Protein AF-A0A960HKU4-F1 (afdb_monomer_lite)

Radius of gyration: 25.3 Å; chains: 1; bounding box: 55×21×84 Å

Secondary structure (DSSP, 8-state):
--------------------S---HHHHHHHHHHHHHHHHHHHHHHHHHHHHHHHHHHHHHHTT-HHHHHH-TTBHHHHHHHHHTSSS--EEE----SSSSSB-SS-EEEEEETTEEEEEE--SSSS--EEEES--

pLDDT: mean 84.96, std 19.61, range [41.16, 98.69]

Structure (mmCIF, N/CA/C/O backbone):
data_AF-A0A960HKU4-F1
#
_entry.id   AF-A0A960HKU4-F1
#
loop_
_atom_site.group_PDB
_atom_site.id
_atom_site.type_symbol
_atom_site.label_atom_id
_atom_site.label_alt_id
_atom_site.label_comp_id
_atom_site.label_asym_id
_atom_site.label_entity_id
_atom_site.label_seq_id
_atom_site.pdbx_PDB_ins_code
_atom_site.Cartn_x
_atom_site.Cartn_y
_atom_site.Cartn_z
_atom_site.occupancy
_atom_site.B_iso_or_equiv
_atom_site.auth_seq_id
_atom_site.auth_comp_id
_atom_site.auth_asym_id
_atom_site.auth_atom_id
_atom_site.pdbx_PDB_model_num
ATOM 1 N N . MET A 1 1 ? 20.003 -4.291 60.755 1.00 42.72 1 MET A N 1
ATOM 2 C CA . MET A 1 1 ? 19.294 -2.997 60.832 1.00 42.72 1 MET A CA 1
ATOM 3 C C . MET A 1 1 ? 17.889 -3.202 60.295 1.00 42.72 1 MET A C 1
ATOM 5 O O . MET A 1 1 ? 17.740 -3.710 59.195 1.00 42.72 1 MET A O 1
ATOM 9 N N . LEU A 1 2 ? 16.885 -2.911 61.120 1.00 45.97 2 LEU A N 1
ATOM 10 C CA . LEU A 1 2 ? 15.457 -3.086 60.855 1.00 45.97 2 LEU A CA 1
ATOM 11 C C . LEU A 1 2 ? 14.878 -1.731 60.407 1.00 45.97 2 LEU A C 1
ATOM 13 O O . LEU A 1 2 ? 15.073 -0.763 61.136 1.00 45.97 2 LEU A O 1
ATOM 17 N N . ARG A 1 3 ? 14.170 -1.664 59.271 1.00 41.16 3 ARG A N 1
ATOM 18 C CA . ARG A 1 3 ? 13.180 -0.623 58.885 1.00 41.16 3 ARG A CA 1
ATOM 19 C C . ARG A 1 3 ? 12.466 -1.133 57.619 1.00 41.16 3 ARG A C 1
ATOM 21 O O . ARG A 1 3 ? 13.084 -1.209 56.572 1.00 41.16 3 ARG A O 1
ATOM 28 N N . ARG A 1 4 ? 11.331 -1.832 57.728 1.00 46.75 4 ARG A N 1
ATOM 29 C CA . ARG A 1 4 ? 9.945 -1.326 57.857 1.00 46.75 4 ARG A CA 1
ATOM 30 C C . ARG A 1 4 ? 9.508 -0.398 56.709 1.00 46.75 4 ARG A C 1
ATOM 32 O O . ARG A 1 4 ? 9.829 0.780 56.725 1.00 46.75 4 ARG A O 1
ATOM 39 N N . THR A 1 5 ? 8.715 -0.992 55.804 1.00 49.56 5 THR A N 1
ATOM 40 C CA . THR A 1 5 ? 7.416 -0.517 55.273 1.00 49.56 5 THR A CA 1
ATOM 41 C C . THR A 1 5 ? 7.301 0.911 54.746 1.00 49.56 5 THR A C 1
ATOM 43 O O . THR A 1 5 ? 7.308 1.840 55.545 1.00 49.56 5 THR A O 1
ATOM 46 N N . THR A 1 6 ? 6.902 1.060 53.477 1.00 49.56 6 THR A N 1
ATOM 47 C CA . THR A 1 6 ? 5.587 1.653 53.137 1.00 49.56 6 THR A CA 1
ATOM 48 C C . THR A 1 6 ? 5.177 1.292 51.702 1.00 49.56 6 THR A C 1
ATOM 50 O O . THR A 1 6 ? 5.887 1.611 50.756 1.00 49.56 6 THR A O 1
ATOM 53 N N . LEU A 1 7 ? 4.025 0.625 51.552 1.00 49.66 7 LEU A N 1
ATOM 54 C CA . LEU A 1 7 ? 3.224 0.694 50.329 1.00 49.66 7 LEU A CA 1
ATOM 55 C C . LEU A 1 7 ? 2.778 2.149 50.133 1.00 49.66 7 LEU A C 1
ATOM 57 O O . LEU A 1 7 ? 2.330 2.774 51.092 1.00 49.66 7 LEU A O 1
ATOM 61 N N . ALA A 1 8 ? 2.796 2.635 48.897 1.00 46.66 8 ALA A N 1
ATOM 62 C CA . ALA A 1 8 ? 1.967 3.756 48.474 1.00 46.66 8 ALA A CA 1
ATOM 63 C C . ALA A 1 8 ? 1.275 3.358 47.167 1.00 46.66 8 ALA A C 1
ATOM 65 O O . ALA A 1 8 ? 1.800 3.523 46.070 1.00 46.66 8 ALA A O 1
ATOM 66 N N . VAL A 1 9 ? 0.104 2.746 47.337 1.00 45.88 9 VAL A N 1
ATOM 67 C CA . VAL A 1 9 ? -0.916 2.548 46.308 1.00 45.88 9 VAL A CA 1
ATOM 68 C C . VAL A 1 9 ? -1.381 3.938 45.877 1.00 45.88 9 VAL A C 1
ATOM 70 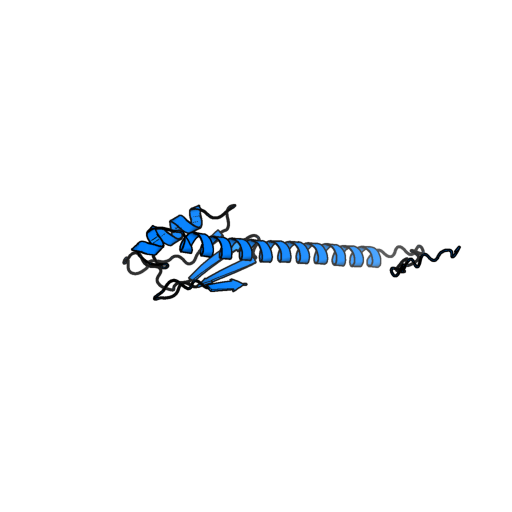O O . VAL A 1 9 ? -2.019 4.637 46.661 1.00 45.88 9 VAL A O 1
ATOM 73 N N . LEU A 1 10 ? -1.048 4.357 44.655 1.00 46.25 10 LEU A N 1
ATOM 74 C CA . LEU A 1 10 ? -1.626 5.554 44.048 1.00 46.25 10 LEU A CA 1
ATOM 75 C C . LEU A 1 10 ? -2.895 5.144 43.286 1.00 46.25 10 LEU A C 1
ATOM 77 O O . LEU A 1 10 ? -2.926 5.045 42.065 1.00 46.25 10 LEU A O 1
ATOM 81 N N . THR A 1 11 ? -3.944 4.829 44.042 1.00 48.59 11 THR A N 1
ATOM 82 C CA . THR A 1 11 ? -5.319 4.733 43.543 1.00 48.59 11 THR A CA 1
ATOM 83 C C . THR A 1 11 ? -5.792 6.128 43.153 1.00 48.59 11 THR A C 1
ATOM 85 O O . THR A 1 11 ? -6.104 6.938 44.026 1.00 48.59 11 THR A O 1
ATOM 88 N N . LEU A 1 12 ? -5.868 6.399 41.851 1.00 44.66 12 LEU A N 1
ATOM 89 C CA . LEU A 1 12 ? -6.535 7.576 41.303 1.00 44.66 12 LEU A CA 1
ATOM 90 C C . LEU A 1 12 ? -7.495 7.153 40.184 1.00 44.66 12 LEU A C 1
ATOM 92 O O . LEU A 1 12 ? -7.231 7.358 39.009 1.00 44.66 12 LEU A O 1
ATOM 96 N N . LEU A 1 13 ? -8.613 6.536 40.561 1.00 45.03 13 LEU A N 1
ATOM 97 C CA . LEU A 1 13 ? -9.813 6.462 39.720 1.00 45.03 13 LEU A CA 1
ATOM 98 C C . LEU A 1 13 ? -11.044 6.405 40.631 1.00 45.03 13 LEU A C 1
ATOM 100 O O . LEU A 1 13 ? -11.768 5.420 40.731 1.00 45.03 13 LEU A O 1
ATOM 104 N N . ALA A 1 14 ? -11.242 7.501 41.362 1.00 46.41 14 ALA A N 1
ATOM 105 C CA . ALA A 1 14 ? -12.510 7.814 41.999 1.00 46.41 14 ALA A CA 1
ATOM 106 C C . ALA A 1 14 ? -13.441 8.435 40.946 1.00 46.41 14 ALA A C 1
ATOM 108 O O . ALA A 1 14 ? -13.577 9.649 40.858 1.00 46.41 14 ALA A O 1
ATOM 109 N N . LEU A 1 15 ? -14.072 7.581 40.143 1.00 46.97 15 LEU A N 1
ATOM 110 C CA . LEU A 1 15 ? -15.284 7.904 39.384 1.00 46.97 15 LEU A CA 1
ATOM 111 C C . LEU A 1 15 ? -16.351 6.849 39.705 1.00 46.97 15 LEU A C 1
ATOM 113 O O . LEU A 1 15 ? -16.972 6.247 38.841 1.00 46.97 15 LEU A O 1
ATOM 117 N N . VAL A 1 16 ? -16.549 6.609 41.004 1.00 49.84 16 VAL A N 1
ATOM 118 C CA . VAL A 1 16 ? -17.760 5.958 41.507 1.00 49.84 16 VAL A CA 1
ATOM 119 C C . VAL A 1 16 ? -18.786 7.068 41.706 1.00 49.84 16 VAL A C 1
ATOM 121 O O . VAL A 1 16 ? -18.893 7.649 42.785 1.00 49.84 16 VAL A O 1
ATOM 124 N N . VAL A 1 17 ? -19.493 7.417 40.632 1.00 53.44 17 VAL A N 1
ATOM 125 C CA . VAL A 1 17 ? -20.703 8.238 40.733 1.00 53.44 17 VAL A CA 1
ATOM 126 C C . VAL A 1 17 ? -21.777 7.365 41.393 1.00 53.44 17 VAL A C 1
ATOM 128 O O . VAL A 1 17 ? -22.035 6.260 40.909 1.00 53.44 17 VAL A O 1
ATOM 131 N N . PRO A 1 18 ? -22.394 7.797 42.507 1.00 49.28 18 PRO A N 1
ATOM 132 C CA . PRO A 1 18 ? -23.482 7.054 43.114 1.00 49.28 18 PRO A CA 1
ATOM 133 C C . PRO A 1 18 ? -24.685 7.115 42.167 1.00 49.28 18 PRO A C 1
ATOM 135 O O . PRO A 1 18 ? -25.304 8.164 42.002 1.00 49.28 18 PRO A O 1
ATOM 138 N N . LEU A 1 19 ? -25.006 5.981 41.544 1.00 47.28 19 LEU A N 1
ATOM 139 C CA . LEU A 1 19 ? -26.248 5.750 40.807 1.00 47.28 19 LEU A CA 1
ATOM 140 C C . LEU A 1 19 ? -27.415 5.747 41.805 1.00 47.28 19 LEU A C 1
ATOM 142 O O . LEU A 1 19 ? -27.899 4.704 42.242 1.00 47.28 19 LEU A O 1
ATOM 146 N N . ALA A 1 20 ? -27.826 6.944 42.220 1.00 49.34 20 ALA A N 1
ATOM 147 C CA . ALA A 1 20 ? -29.098 7.163 42.878 1.00 49.34 20 ALA A CA 1
ATOM 148 C C . ALA A 1 20 ? -30.209 7.033 41.830 1.00 49.34 20 ALA A C 1
ATOM 150 O O . ALA A 1 20 ? -30.179 7.667 40.778 1.00 49.34 20 ALA A O 1
ATOM 151 N N . ALA A 1 21 ? -31.170 6.171 42.141 1.0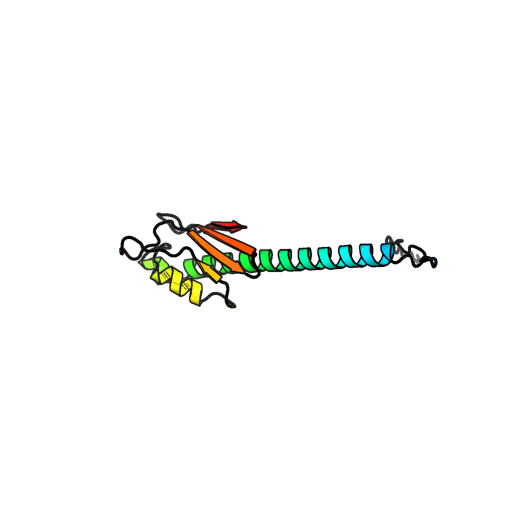0 50.25 21 ALA A N 1
ATOM 152 C CA . ALA A 1 21 ? -32.358 5.896 41.359 1.00 50.25 21 ALA A CA 1
ATOM 153 C C . ALA A 1 21 ? -33.073 7.179 40.897 1.00 50.25 21 ALA A C 1
ATOM 155 O O . ALA A 1 21 ? -33.548 7.975 41.705 1.00 50.25 21 ALA A O 1
ATOM 156 N N . GLY A 1 22 ? -33.180 7.320 39.579 1.00 42.25 22 GLY A N 1
ATOM 157 C CA . GLY A 1 22 ? -33.929 8.355 38.879 1.00 42.25 22 GLY A CA 1
ATOM 158 C C . GLY A 1 22 ? -34.011 7.991 37.400 1.00 42.25 22 GLY A C 1
ATOM 159 O O . GLY A 1 22 ? -33.425 8.668 36.567 1.00 42.25 22 GLY A O 1
ATOM 160 N N . CYS A 1 23 ? -34.660 6.867 37.083 1.00 48.06 23 CYS A N 1
ATOM 161 C CA . CYS A 1 23 ? -34.902 6.413 35.712 1.00 48.06 23 CYS A CA 1
ATOM 162 C C . CYS A 1 23 ? -35.847 7.385 34.981 1.00 48.06 23 CYS A C 1
ATOM 164 O O . CYS A 1 23 ? -37.054 7.157 34.946 1.00 48.06 23 CYS A O 1
ATOM 166 N N . SER A 1 24 ? -35.303 8.462 34.411 1.00 42.03 24 SER A N 1
ATOM 167 C CA . SER A 1 24 ? -35.883 9.089 33.220 1.00 42.03 24 SER A CA 1
ATOM 168 C C . SER A 1 24 ? -35.259 8.402 32.012 1.00 42.03 24 SER A C 1
ATOM 170 O O . SER A 1 24 ? -34.036 8.237 31.970 1.00 42.03 24 SER A O 1
ATOM 172 N N . SER A 1 25 ? -36.087 7.966 31.065 1.00 53.53 25 SER A N 1
ATOM 173 C CA . SER A 1 25 ? -35.670 7.292 29.829 1.00 53.53 25 SER A CA 1
ATOM 174 C C . SER A 1 25 ? -34.529 8.038 29.122 1.00 53.53 25 SER A C 1
ATOM 176 O O . SER A 1 25 ? -33.561 7.413 28.704 1.00 53.53 25 SER A O 1
ATOM 178 N N . ASP A 1 26 ? -34.546 9.373 29.183 1.00 55.59 26 ASP A N 1
ATOM 179 C CA . ASP A 1 26 ? -33.544 10.266 28.595 1.00 55.59 26 ASP A CA 1
ATOM 180 C C . ASP A 1 26 ? -32.094 9.968 29.016 1.00 55.59 26 ASP A C 1
ATOM 182 O O . ASP A 1 26 ? -31.181 10.065 28.204 1.00 55.59 26 ASP A O 1
ATOM 186 N N . THR A 1 27 ? -31.837 9.575 30.272 1.00 59.31 27 THR A N 1
ATOM 187 C CA . THR A 1 27 ? -30.457 9.286 30.725 1.00 59.31 27 THR A CA 1
ATOM 188 C C . THR A 1 27 ? -29.946 7.942 30.201 1.00 59.31 27 THR A C 1
ATOM 190 O O . THR A 1 27 ? -28.744 7.768 30.011 1.00 59.31 27 THR A O 1
ATOM 193 N N . THR A 1 28 ? -30.846 6.985 29.954 1.00 62.28 28 THR A N 1
ATOM 194 C CA . THR A 1 28 ? -30.480 5.694 29.347 1.00 62.28 28 THR A CA 1
ATOM 195 C C . THR A 1 28 ? -30.264 5.851 27.844 1.00 62.28 28 THR A C 1
ATOM 197 O O . THR A 1 28 ? -29.326 5.263 27.308 1.00 62.28 28 THR A O 1
ATOM 200 N N . ASP A 1 29 ? -31.074 6.685 27.188 1.00 68.56 29 ASP A N 1
ATOM 201 C CA . ASP A 1 29 ? -30.950 6.973 25.760 1.00 68.56 29 ASP A CA 1
ATOM 202 C C . ASP A 1 29 ? -29.629 7.697 25.441 1.00 68.56 29 ASP A C 1
ATOM 204 O O . ASP A 1 29 ? -28.861 7.203 24.618 1.00 68.56 29 ASP A O 1
ATOM 208 N N . SER A 1 30 ? -29.258 8.753 26.180 1.00 63.38 30 SER A N 1
ATOM 209 C CA . SER A 1 30 ? -27.965 9.436 25.969 1.00 63.38 30 SER A CA 1
ATOM 210 C C . SER A 1 30 ? -26.745 8.547 26.257 1.00 63.38 30 SER A C 1
ATOM 212 O O . SER A 1 30 ? -25.708 8.667 25.599 1.00 63.38 30 SER A O 1
ATOM 214 N N . ALA A 1 31 ? -26.843 7.638 27.236 1.00 69.44 31 ALA A N 1
ATOM 215 C CA . ALA A 1 31 ? -25.776 6.678 27.521 1.00 69.44 31 ALA A CA 1
ATOM 216 C C . ALA A 1 31 ? -25.623 5.649 26.390 1.00 69.44 31 ALA A C 1
ATOM 218 O O . ALA A 1 31 ? -24.501 5.278 26.052 1.00 69.44 31 ALA A O 1
ATOM 219 N N . LYS A 1 32 ? -26.734 5.211 25.786 1.00 74.06 32 LYS A N 1
ATOM 220 C CA . LYS A 1 32 ? -26.720 4.305 24.636 1.00 74.06 32 LYS A CA 1
ATOM 221 C C . LYS A 1 32 ? -26.116 4.981 23.408 1.00 74.06 32 LYS A C 1
ATOM 223 O O . LYS A 1 32 ? -25.233 4.393 22.802 1.00 74.06 32 LYS A O 1
ATOM 228 N N . GLU A 1 33 ? -26.529 6.205 23.089 1.00 75.81 33 GLU A N 1
ATOM 229 C CA . GLU A 1 33 ? -25.966 6.970 21.966 1.00 75.81 33 GLU A CA 1
ATOM 230 C C . GLU A 1 33 ? -24.452 7.153 22.110 1.00 75.81 33 GLU A C 1
ATOM 232 O O . GLU A 1 33 ? -23.710 6.858 21.182 1.00 75.81 33 GLU A O 1
ATOM 237 N N . THR A 1 34 ? -23.976 7.524 23.304 1.00 79.88 34 THR A N 1
ATOM 238 C CA . THR A 1 34 ? -22.532 7.677 23.565 1.00 79.88 34 THR A CA 1
ATOM 239 C C . THR A 1 34 ? -21.764 6.367 23.360 1.00 79.88 34 THR A C 1
ATOM 241 O O . THR A 1 34 ? -20.658 6.372 22.825 1.00 79.88 34 THR A O 1
ATOM 244 N N . VAL A 1 35 ? -22.326 5.236 23.803 1.00 79.44 35 VAL A N 1
ATOM 245 C CA . VAL A 1 35 ? -21.686 3.920 23.654 1.00 79.44 35 VAL A CA 1
ATOM 246 C C . VAL A 1 35 ? -21.668 3.465 22.198 1.00 79.44 35 VAL A C 1
ATOM 248 O O . VAL A 1 35 ? -20.674 2.881 21.783 1.00 79.44 35 VAL A O 1
ATOM 251 N N . GLU A 1 36 ? -22.733 3.705 21.434 1.00 85.00 36 GLU A N 1
ATOM 252 C CA . GLU A 1 36 ? -22.765 3.359 20.009 1.00 85.00 36 GLU A CA 1
ATOM 253 C C . GLU A 1 36 ? -21.774 4.226 19.220 1.00 85.00 36 GLU A C 1
ATOM 255 O O . GLU A 1 36 ? -20.934 3.666 18.527 1.00 85.00 36 GLU A O 1
ATOM 260 N N . SER A 1 37 ? -21.734 5.547 19.443 1.00 79.69 37 SER A N 1
ATOM 261 C CA . SER A 1 37 ? -20.730 6.416 18.804 1.00 79.69 37 SER A CA 1
ATOM 262 C C . SER A 1 37 ? -19.294 6.000 19.134 1.00 79.69 37 SER A C 1
ATOM 264 O O . SER A 1 37 ? -18.452 5.949 18.250 1.00 79.69 37 SER A O 1
ATOM 266 N N . ALA A 1 38 ? -19.009 5.625 20.385 1.00 86.50 38 ALA A N 1
ATOM 267 C CA . ALA A 1 38 ? -17.675 5.157 20.758 1.00 86.50 38 ALA A CA 1
ATOM 268 C C . ALA A 1 38 ? -17.291 3.817 20.101 1.00 86.50 38 ALA A C 1
ATOM 270 O O . ALA A 1 38 ? -16.104 3.541 19.934 1.00 86.50 38 ALA A O 1
ATOM 271 N N . LYS A 1 39 ? -18.267 2.961 19.767 1.00 89.19 39 LYS A N 1
ATOM 272 C CA . LYS A 1 39 ? -18.011 1.730 19.007 1.00 89.19 39 LYS A CA 1
ATOM 273 C C . LYS A 1 39 ? -17.759 2.034 17.541 1.00 89.19 39 LYS A C 1
ATOM 275 O O . LYS A 1 39 ? -16.839 1.444 16.990 1.00 89.19 39 LYS A O 1
ATOM 280 N N . ASP A 1 40 ? -18.544 2.931 16.953 1.00 88.94 40 ASP A N 1
ATOM 281 C CA . ASP A 1 40 ? -18.380 3.346 15.560 1.00 88.94 40 ASP A CA 1
ATOM 282 C C . ASP A 1 40 ? -17.011 4.013 15.366 1.00 88.94 40 ASP A C 1
ATOM 284 O O . ASP A 1 40 ? -16.264 3.616 14.479 1.00 88.94 40 ASP A O 1
ATOM 288 N N . ASP A 1 41 ? -16.609 4.912 16.272 1.00 90.69 41 ASP A N 1
ATOM 289 C CA . ASP A 1 41 ? -15.274 5.526 16.269 1.00 90.69 41 ASP A CA 1
ATOM 290 C C . ASP A 1 41 ? -14.156 4.475 16.400 1.00 90.69 41 ASP A C 1
ATOM 292 O O . ASP A 1 41 ? -13.110 4.576 15.760 1.00 90.69 41 ASP A O 1
ATOM 296 N N . ALA A 1 42 ? -14.355 3.456 17.245 1.00 92.06 42 ALA A N 1
ATOM 297 C CA . ALA A 1 42 ? -13.376 2.387 17.431 1.00 92.06 42 ALA A CA 1
ATOM 298 C C . ALA A 1 42 ? -13.294 1.443 16.222 1.00 92.06 42 ALA A C 1
ATOM 300 O O . ALA A 1 42 ? -12.204 0.960 15.921 1.00 92.06 42 ALA A O 1
ATOM 301 N N . ALA A 1 43 ? -14.420 1.173 15.556 1.00 91.94 43 ALA A N 1
ATOM 302 C CA . ALA A 1 43 ? -14.468 0.397 14.322 1.00 91.94 43 ALA A CA 1
ATOM 303 C C . ALA A 1 43 ? -13.775 1.161 13.189 1.00 91.94 43 ALA A C 1
ATOM 305 O O . ALA A 1 43 ? -12.838 0.634 12.604 1.00 91.94 43 ALA A O 1
ATOM 306 N N . GLN A 1 44 ? -14.118 2.438 13.002 1.00 91.94 44 GLN A N 1
ATOM 307 C CA . GLN A 1 44 ? -13.477 3.310 12.020 1.00 91.94 44 GLN A CA 1
ATOM 308 C C . GLN A 1 44 ? -11.960 3.390 12.233 1.00 91.94 44 GLN A C 1
ATOM 310 O O . GLN A 1 44 ? -11.190 3.248 11.293 1.00 91.94 44 GLN A O 1
ATOM 315 N N . ALA A 1 45 ? -11.502 3.559 13.477 1.00 93.81 45 ALA A N 1
ATOM 316 C CA . ALA A 1 45 ? -10.071 3.590 13.774 1.00 93.81 45 ALA A CA 1
ATOM 317 C C . ALA A 1 45 ? -9.367 2.245 13.511 1.00 93.81 45 ALA A C 1
ATOM 319 O O . ALA A 1 45 ? -8.166 2.226 13.233 1.00 93.81 45 ALA A O 1
ATOM 320 N N . ALA A 1 46 ? -10.082 1.122 13.638 1.00 95.06 46 ALA A N 1
ATOM 321 C CA . ALA A 1 46 ? -9.557 -0.191 13.281 1.00 95.06 46 ALA A CA 1
ATOM 322 C C . ALA A 1 46 ? -9.444 -0.336 11.758 1.00 95.06 46 ALA A C 1
ATOM 324 O O . ALA A 1 46 ? -8.385 -0.745 11.288 1.00 95.06 46 ALA A O 1
ATOM 325 N N . ASP A 1 47 ? -10.472 0.076 11.015 1.00 95.25 47 ASP A N 1
ATOM 326 C CA . ASP A 1 47 ? -10.495 0.056 9.551 1.00 95.25 47 ASP A CA 1
ATOM 327 C C . ASP A 1 47 ? -9.416 0.989 8.961 1.00 95.25 47 ASP A C 1
ATOM 329 O O . ASP A 1 47 ? -8.678 0.592 8.060 1.00 95.25 47 ASP A O 1
ATOM 333 N N . ASP A 1 48 ? -9.219 2.184 9.537 1.00 95.38 48 ASP A N 1
ATOM 334 C CA . ASP A 1 48 ? -8.151 3.126 9.161 1.00 95.38 48 ASP A CA 1
ATOM 335 C C . ASP A 1 48 ? -6.754 2.515 9.376 1.00 95.38 48 ASP A C 1
ATOM 337 O O . ASP A 1 48 ? -5.851 2.649 8.545 1.00 95.38 48 ASP A O 1
ATOM 341 N N . ALA A 1 49 ? -6.555 1.822 10.500 1.00 96.50 49 ALA A N 1
ATOM 342 C CA . ALA A 1 49 ? -5.295 1.144 10.786 1.00 96.50 49 ALA A CA 1
ATOM 343 C C . ALA A 1 49 ? -5.076 -0.070 9.871 1.00 96.50 49 ALA A C 1
ATOM 345 O O . ALA A 1 49 ? -3.939 -0.346 9.479 1.00 96.50 49 ALA A O 1
ATOM 346 N N . GLU A 1 50 ? -6.146 -0.790 9.537 1.00 97.00 50 GLU A N 1
ATOM 347 C CA . GLU A 1 50 ? -6.100 -1.934 8.637 1.00 97.00 50 GLU A CA 1
ATOM 348 C C . GLU A 1 50 ? -5.757 -1.493 7.216 1.00 97.00 50 GLU A C 1
ATOM 350 O O . GLU A 1 50 ? -4.775 -1.983 6.664 1.00 97.00 50 GLU A O 1
ATOM 355 N N . VAL A 1 51 ? -6.464 -0.513 6.646 1.00 97.94 51 VAL A N 1
ATOM 356 C CA . VAL A 1 51 ? -6.191 -0.037 5.281 1.00 97.94 51 VAL A CA 1
ATOM 357 C C . VAL A 1 51 ? -4.782 0.553 5.154 1.00 97.94 51 VAL A C 1
ATOM 359 O O . VAL A 1 51 ? -4.086 0.288 4.173 1.00 97.94 51 VAL A O 1
ATOM 362 N N . ARG A 1 52 ? -4.294 1.255 6.189 1.00 97.75 52 ARG A N 1
ATOM 363 C CA . ARG A 1 52 ? -2.894 1.702 6.284 1.00 97.75 52 ARG A CA 1
ATOM 364 C C . ARG A 1 52 ? -1.929 0.520 6.211 1.00 97.75 52 ARG A C 1
ATOM 366 O O . ARG A 1 52 ? -0.933 0.577 5.490 1.00 97.75 52 ARG A O 1
ATOM 373 N N . ALA A 1 53 ? -2.192 -0.532 6.984 1.00 97.94 53 ALA A N 1
ATOM 374 C CA . ALA A 1 53 ? -1.351 -1.721 7.005 1.00 97.94 53 ALA A CA 1
ATOM 375 C C . ALA A 1 53 ? -1.355 -2.439 5.648 1.00 97.94 53 ALA A C 1
ATOM 377 O O . ALA A 1 53 ? -0.292 -2.864 5.202 1.00 97.94 53 ALA A O 1
ATOM 378 N N . GLN A 1 54 ? -2.507 -2.511 4.974 1.00 98.25 54 GLN A N 1
ATOM 379 C CA . GLN A 1 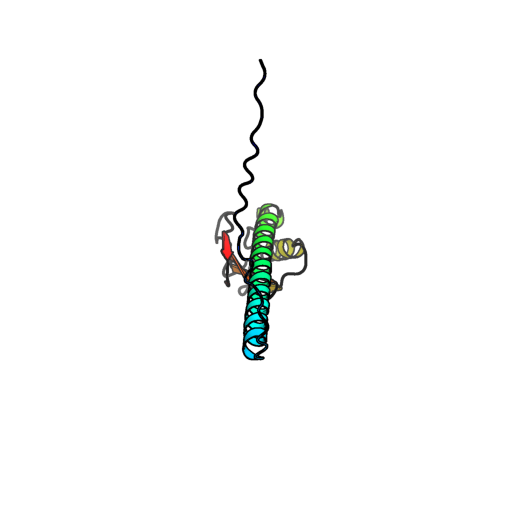54 ? -2.618 -3.069 3.624 1.00 98.25 54 GLN A CA 1
ATOM 380 C C . GLN A 1 54 ? -1.823 -2.257 2.603 1.00 98.25 54 GLN A C 1
ATOM 382 O O . GLN A 1 54 ? -1.085 -2.820 1.804 1.00 98.25 54 GLN A O 1
ATOM 387 N N . ALA A 1 55 ? -1.900 -0.928 2.658 1.00 98.50 55 ALA A N 1
ATOM 388 C CA . ALA A 1 55 ? -1.161 -0.069 1.742 1.00 98.50 55 ALA A CA 1
ATOM 389 C C . ALA A 1 55 ? 0.365 -0.168 1.950 1.00 98.50 55 ALA A C 1
ATOM 391 O O . ALA A 1 55 ? 1.132 -0.193 0.988 1.00 98.50 55 ALA A O 1
ATOM 392 N N . GLU A 1 56 ? 0.829 -0.299 3.197 1.00 98.44 56 GLU A N 1
ATOM 393 C CA . GLU A 1 56 ? 2.243 -0.587 3.483 1.00 98.44 56 GLU A CA 1
ATOM 394 C C . GLU A 1 56 ? 2.642 -2.019 3.083 1.00 98.44 56 GLU A C 1
ATOM 396 O O . GLU A 1 56 ? 3.789 -2.244 2.693 1.00 98.44 56 GLU A O 1
ATOM 401 N N . ALA A 1 57 ? 1.719 -2.986 3.140 1.00 98.25 57 ALA A N 1
ATOM 402 C CA . ALA A 1 57 ? 1.945 -4.330 2.614 1.00 98.25 57 ALA A CA 1
ATOM 403 C C . ALA A 1 57 ? 2.077 -4.311 1.085 1.00 98.25 57 ALA A C 1
ATOM 405 O O . ALA A 1 57 ? 3.022 -4.907 0.574 1.00 98.25 57 ALA A O 1
ATOM 406 N N . LEU A 1 58 ? 1.235 -3.551 0.372 1.00 98.38 58 LEU A N 1
ATOM 407 C CA . LEU A 1 58 ? 1.352 -3.354 -1.077 1.00 98.38 58 LEU A CA 1
ATOM 408 C C . LEU A 1 58 ? 2.706 -2.735 -1.413 1.00 98.38 58 LEU A C 1
ATOM 410 O O . LEU A 1 58 ? 3.445 -3.248 -2.246 1.00 98.38 58 LEU A O 1
ATOM 414 N N . ARG A 1 59 ? 3.079 -1.669 -0.697 1.00 98.31 59 ARG A N 1
ATOM 415 C CA . ARG A 1 59 ? 4.385 -1.019 -0.835 1.00 98.31 59 ARG A CA 1
ATOM 416 C C . ARG A 1 59 ? 5.540 -2.003 -0.650 1.00 98.31 59 ARG A C 1
ATOM 418 O O . ARG A 1 59 ? 6.526 -1.942 -1.381 1.00 98.31 59 ARG A O 1
ATOM 425 N N . ALA A 1 60 ? 5.464 -2.857 0.368 1.00 97.88 60 ALA A N 1
ATOM 426 C CA . ALA A 1 60 ? 6.495 -3.847 0.650 1.00 97.88 60 ALA A CA 1
ATOM 427 C C . ALA A 1 60 ? 6.537 -4.951 -0.415 1.00 97.88 60 ALA A C 1
ATOM 429 O O . ALA A 1 60 ? 7.632 -5.342 -0.810 1.00 97.88 60 ALA A O 1
ATOM 430 N N . SER A 1 61 ? 5.371 -5.405 -0.880 1.00 97.62 61 SER A N 1
ATOM 431 C CA . SER A 1 61 ? 5.232 -6.390 -1.952 1.00 97.62 61 SER A CA 1
ATOM 432 C C . SER A 1 61 ? 5.839 -5.863 -3.252 1.00 97.62 61 SER A C 1
ATOM 434 O O . SER A 1 61 ? 6.757 -6.477 -3.783 1.00 97.62 61 SER A O 1
ATOM 436 N N . MET A 1 62 ? 5.476 -4.644 -3.665 1.00 97.81 62 MET A N 1
ATOM 437 C CA . MET A 1 62 ? 6.049 -3.976 -4.840 1.00 97.81 62 MET A CA 1
ATOM 438 C C . MET A 1 62 ? 7.573 -3.842 -4.774 1.00 97.81 62 MET A C 1
ATOM 440 O O . MET A 1 62 ? 8.255 -4.065 -5.763 1.00 97.81 62 MET A O 1
ATOM 444 N N . LYS A 1 63 ? 8.133 -3.519 -3.602 1.00 96.12 63 LYS A N 1
ATOM 445 C CA . LYS A 1 63 ? 9.594 -3.418 -3.406 1.00 96.12 63 LYS A CA 1
ATOM 446 C C . LYS A 1 63 ? 10.333 -4.756 -3.442 1.00 96.12 63 LYS A C 1
ATOM 448 O O . LYS A 1 63 ? 11.560 -4.759 -3.426 1.00 96.12 63 LYS A O 1
ATOM 453 N N . ALA A 1 64 ? 9.612 -5.866 -3.360 1.00 96.69 64 ALA A N 1
ATOM 454 C CA . ALA A 1 64 ? 10.164 -7.214 -3.406 1.00 96.69 64 ALA A CA 1
ATOM 455 C C . ALA A 1 64 ? 9.719 -7.975 -4.664 1.00 96.69 64 ALA A C 1
ATOM 457 O O . ALA A 1 64 ? 9.981 -9.174 -4.761 1.00 96.69 64 ALA A O 1
ATOM 458 N N . ASN A 1 65 ? 9.016 -7.308 -5.583 1.00 97.38 65 ASN A N 1
ATOM 459 C CA . ASN A 1 65 ? 8.431 -7.916 -6.762 1.00 97.38 65 ASN A CA 1
ATOM 460 C C . ASN A 1 65 ? 9.441 -7.885 -7.920 1.00 97.38 65 ASN A C 1
ATOM 462 O O . ASN A 1 65 ? 9.833 -6.815 -8.380 1.00 97.38 65 ASN A O 1
ATOM 466 N N . ASP A 1 66 ? 9.823 -9.064 -8.414 1.00 97.56 66 ASP A N 1
ATOM 467 C CA . ASP A 1 66 ? 10.795 -9.195 -9.508 1.00 97.56 66 ASP A CA 1
ATOM 468 C C . ASP A 1 66 ? 10.313 -8.497 -10.802 1.00 97.56 66 ASP A C 1
ATOM 470 O O . ASP A 1 66 ? 11.117 -7.918 -11.530 1.00 97.56 66 ASP A O 1
ATOM 474 N N . THR A 1 67 ? 9.003 -8.488 -11.077 1.00 97.44 67 THR A N 1
ATOM 475 C CA . THR A 1 67 ? 8.416 -7.769 -12.224 1.00 97.44 67 THR A CA 1
ATOM 476 C C . THR A 1 67 ? 8.556 -6.256 -12.050 1.00 97.44 67 THR A C 1
ATOM 478 O O . THR A 1 67 ? 8.910 -5.561 -12.997 1.00 97.44 67 THR A O 1
ATOM 481 N N . ALA A 1 68 ? 8.355 -5.729 -10.837 1.00 96.50 68 ALA A N 1
ATOM 482 C CA . ALA A 1 68 ? 8.563 -4.307 -10.551 1.00 96.50 68 ALA A CA 1
ATOM 483 C C . ALA A 1 68 ? 10.037 -3.892 -10.707 1.00 96.50 68 ALA A C 1
ATOM 485 O O . ALA A 1 68 ? 10.311 -2.781 -11.164 1.00 96.50 68 ALA A O 1
ATOM 486 N N . ASP A 1 69 ? 10.983 -4.772 -10.369 1.00 95.62 69 ASP A N 1
ATOM 487 C CA . ASP A 1 69 ? 12.419 -4.533 -10.564 1.00 95.62 69 ASP A CA 1
ATOM 488 C C . ASP A 1 69 ? 12.803 -4.490 -12.057 1.00 95.62 69 ASP A C 1
ATOM 490 O O . ASP A 1 69 ? 13.704 -3.742 -12.457 1.00 95.62 69 ASP A O 1
ATOM 494 N N . GLU A 1 70 ? 12.135 -5.291 -12.892 1.00 96.25 70 GLU A N 1
ATOM 495 C CA . GLU A 1 70 ? 12.409 -5.395 -14.331 1.00 96.25 70 GLU A CA 1
ATOM 496 C C . GLU A 1 70 ? 11.679 -4.329 -15.164 1.00 96.25 70 GLU A C 1
ATOM 498 O O . GLU A 1 70 ? 12.266 -3.755 -16.087 1.00 96.25 70 GLU A O 1
ATOM 503 N N . GLU A 1 71 ? 10.418 -4.055 -14.839 1.00 95.38 71 GLU A N 1
ATOM 504 C CA . GLU A 1 71 ? 9.499 -3.237 -15.641 1.00 95.38 71 GLU A CA 1
ATOM 505 C C . GLU A 1 71 ? 9.163 -1.888 -14.990 1.00 95.38 71 GLU A C 1
ATOM 507 O O . GLU A 1 71 ? 8.693 -0.967 -15.658 1.00 95.38 71 GLU A O 1
ATOM 512 N N . GLY A 1 72 ? 9.476 -1.731 -13.703 1.00 95.94 72 GLY A N 1
ATOM 513 C CA . GLY A 1 72 ? 9.220 -0.533 -12.915 1.00 95.94 72 GLY A CA 1
ATOM 514 C C . GLY A 1 72 ? 7.991 -0.653 -12.016 1.00 95.94 72 GLY A C 1
ATOM 515 O O . GLY A 1 72 ? 7.056 -1.407 -12.267 1.00 95.94 72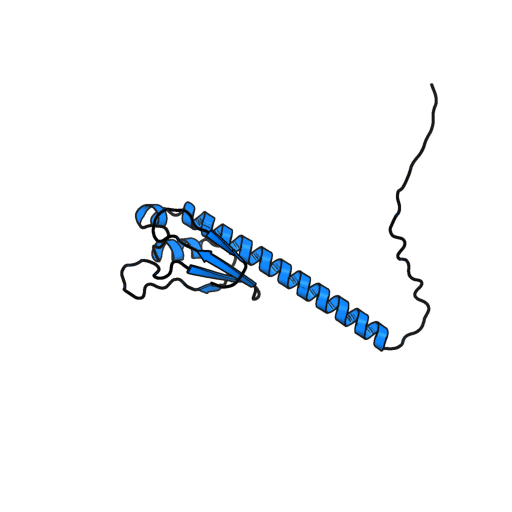 GLY A O 1
ATOM 516 N N . VAL A 1 73 ? 7.961 0.171 -10.966 1.00 97.19 73 VAL A N 1
ATOM 517 C CA . VAL A 1 73 ? 6.893 0.161 -9.948 1.00 97.19 73 VAL A CA 1
ATOM 518 C C . VAL A 1 73 ? 5.515 0.594 -10.463 1.00 97.19 73 VAL A C 1
ATOM 520 O O . VAL A 1 73 ? 4.547 0.488 -9.722 1.00 97.19 73 VAL A O 1
ATOM 523 N N . ARG A 1 74 ? 5.421 1.099 -11.698 1.00 97.56 74 ARG A N 1
ATOM 524 C CA . ARG A 1 74 ? 4.152 1.409 -12.373 1.00 97.56 74 ARG A CA 1
ATOM 525 C C . ARG A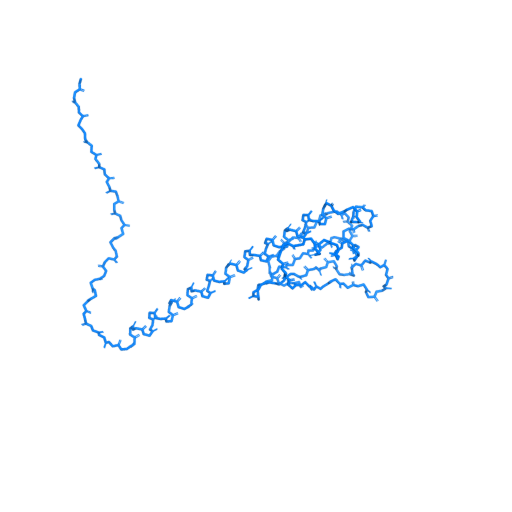 1 74 ? 3.685 0.307 -13.325 1.00 97.56 74 ARG A C 1
ATOM 527 O O . ARG A 1 74 ? 2.629 0.476 -13.907 1.00 97.56 74 ARG A O 1
ATOM 534 N N . SER A 1 75 ? 4.431 -0.786 -13.504 1.00 97.88 75 SER A N 1
ATOM 535 C CA . SER A 1 75 ? 3.957 -1.911 -14.323 1.00 97.88 75 SER A CA 1
ATOM 536 C C . SER A 1 75 ? 2.627 -2.426 -13.770 1.00 97.88 75 SER A C 1
ATOM 538 O O . SER A 1 75 ? 2.542 -2.770 -12.589 1.00 97.88 75 SER A O 1
ATOM 540 N N . VAL A 1 76 ? 1.596 -2.469 -14.618 1.00 98.25 76 VAL A N 1
ATOM 541 C CA . VAL A 1 76 ? 0.272 -2.992 -14.248 1.00 98.25 76 VAL A CA 1
ATOM 542 C C . VAL A 1 76 ? 0.379 -4.452 -13.824 1.00 98.25 76 VAL A C 1
ATOM 544 O O . VAL A 1 76 ? -0.170 -4.827 -12.792 1.00 98.25 76 VAL A O 1
ATOM 547 N N . ASP A 1 77 ? 1.179 -5.249 -14.536 1.00 98.06 77 ASP A N 1
ATOM 548 C CA . ASP A 1 77 ? 1.416 -6.653 -14.193 1.00 98.06 77 ASP A CA 1
ATOM 549 C C . ASP A 1 77 ? 2.085 -6.793 -12.813 1.00 98.06 77 ASP A C 1
ATOM 551 O O . ASP A 1 77 ? 1.749 -7.697 -12.043 1.00 98.06 77 ASP A O 1
ATOM 555 N N . ALA A 1 78 ? 3.024 -5.903 -12.470 1.00 97.94 78 ALA A N 1
ATOM 556 C CA . ALA A 1 78 ? 3.653 -5.896 -11.151 1.00 97.94 78 ALA A CA 1
ATOM 557 C C . ALA A 1 78 ? 2.674 -5.475 -10.042 1.00 97.94 78 ALA A C 1
ATOM 559 O O . ALA A 1 78 ? 2.677 -6.070 -8.962 1.00 97.94 78 ALA A O 1
ATOM 560 N N . LEU A 1 79 ? 1.828 -4.476 -10.310 1.00 98.25 79 LEU A N 1
ATOM 561 C CA . LEU A 1 79 ? 0.802 -4.012 -9.376 1.00 98.25 79 LEU A CA 1
ATOM 562 C C . LEU A 1 79 ? -0.241 -5.095 -9.108 1.00 98.25 79 LEU A C 1
ATOM 564 O O . LEU A 1 79 ? -0.540 -5.356 -7.944 1.00 98.25 79 LEU A O 1
ATOM 568 N N . ASP A 1 80 ? -0.724 -5.771 -10.148 1.00 98.12 80 ASP A N 1
ATOM 569 C CA . ASP A 1 80 ? -1.674 -6.877 -10.022 1.00 98.12 80 ASP A CA 1
ATOM 570 C C . ASP A 1 80 ? -1.084 -8.017 -9.181 1.00 98.12 80 ASP A C 1
ATOM 572 O O . ASP A 1 80 ? -1.714 -8.468 -8.224 1.00 98.12 80 ASP A O 1
ATOM 576 N N . GLN A 1 81 ? 0.164 -8.423 -9.446 1.00 97.94 81 GLN A N 1
ATOM 577 C CA . GLN A 1 81 ? 0.859 -9.425 -8.626 1.00 97.94 81 GLN A CA 1
ATOM 578 C C . GLN A 1 81 ? 0.983 -8.987 -7.162 1.00 97.94 81 GLN A C 1
ATOM 580 O O . GLN A 1 81 ? 0.743 -9.768 -6.242 1.00 97.94 81 GLN A O 1
ATOM 585 N N . ALA A 1 82 ? 1.359 -7.730 -6.923 1.00 97.88 82 ALA A N 1
ATOM 586 C CA . ALA A 1 82 ? 1.537 -7.233 -5.568 1.00 97.88 82 ALA A CA 1
ATOM 587 C C . ALA A 1 82 ? 0.210 -7.118 -4.800 1.00 97.88 82 ALA A C 1
ATOM 589 O O . ALA A 1 82 ? 0.204 -7.296 -3.580 1.00 97.88 82 ALA A O 1
ATOM 590 N N . VAL A 1 83 ? -0.897 -6.851 -5.502 1.00 97.81 83 VAL A N 1
ATOM 591 C CA . VAL A 1 83 ? -2.261 -6.871 -4.959 1.00 97.81 83 VAL A CA 1
ATOM 592 C C . VAL A 1 83 ? -2.697 -8.293 -4.609 1.00 97.81 83 VAL A C 1
ATOM 594 O O . VAL A 1 83 ? -3.269 -8.493 -3.539 1.00 97.81 83 VAL A O 1
ATOM 597 N N . GLU A 1 84 ? -2.394 -9.285 -5.450 1.00 96.69 84 GLU A N 1
ATOM 598 C CA . GLU A 1 84 ? -2.685 -10.701 -5.171 1.00 96.69 84 GLU A CA 1
ATOM 599 C C . GLU A 1 84 ? -1.982 -11.222 -3.903 1.00 96.69 84 GLU A C 1
ATOM 601 O O . GLU A 1 84 ? -2.489 -12.128 -3.237 1.00 96.69 84 GLU A O 1
ATOM 606 N N . ASP A 1 85 ? -0.841 -10.630 -3.543 1.00 95.81 85 ASP A N 1
ATOM 607 C CA . ASP A 1 85 ? -0.067 -10.970 -2.345 1.00 95.81 85 ASP A CA 1
ATOM 608 C C . ASP A 1 85 ? -0.559 -10.275 -1.060 1.00 95.81 85 ASP A C 1
ATOM 610 O O . ASP A 1 85 ? -0.035 -10.537 0.035 1.00 95.81 85 ASP A O 1
ATOM 614 N N . LEU A 1 86 ? -1.556 -9.388 -1.149 1.00 96.31 86 LEU A N 1
ATOM 615 C CA . LEU A 1 86 ? -2.086 -8.699 0.024 1.00 96.31 86 LEU A CA 1
ATOM 616 C C . LEU A 1 86 ? -2.806 -9.671 0.970 1.00 96.31 86 LEU A C 1
ATOM 618 O O . LEU A 1 86 ? -3.573 -10.533 0.541 1.00 96.31 86 LEU A O 1
ATOM 622 N N . PRO A 1 87 ? -2.598 -9.552 2.294 1.00 92.44 87 PRO A N 1
ATOM 623 C CA . PRO A 1 87 ? -3.350 -10.352 3.245 1.00 92.44 87 PRO A CA 1
ATOM 624 C C . PRO A 1 87 ? -4.823 -9.927 3.269 1.00 92.44 87 PRO A C 1
ATOM 626 O O . PRO A 1 87 ? -5.132 -8.745 3.314 1.00 92.44 87 PRO A O 1
ATOM 629 N N . GLY A 1 88 ? -5.746 -10.884 3.356 1.00 91.12 88 GLY A N 1
ATOM 630 C CA . GLY A 1 88 ? -7.180 -10.571 3.338 1.00 91.12 88 GLY A CA 1
ATOM 631 C C . GLY A 1 88 ? -7.669 -10.259 1.924 1.00 91.12 88 GLY A C 1
ATOM 632 O O . GLY A 1 88 ? -7.141 -10.817 0.974 1.00 91.12 88 GLY A O 1
ATOM 633 N N . ASP A 1 89 ? -8.687 -9.408 1.804 1.00 91.31 89 ASP A N 1
ATOM 634 C CA . ASP A 1 89 ? -9.314 -9.069 0.520 1.00 91.31 89 ASP A CA 1
ATOM 635 C C . ASP A 1 89 ? -9.727 -7.579 0.507 1.00 91.31 89 ASP A C 1
ATOM 637 O O . ASP A 1 89 ? -10.925 -7.274 0.538 1.00 91.31 89 ASP A O 1
ATOM 641 N N . PRO A 1 90 ? -8.775 -6.624 0.560 1.00 96.31 90 PRO A N 1
ATOM 642 C CA . PRO A 1 90 ? -9.114 -5.212 0.423 1.00 96.31 90 PRO A CA 1
ATOM 643 C C . PRO A 1 90 ? -9.691 -4.933 -0.970 1.00 96.31 90 PRO A C 1
ATOM 645 O O . PRO A 1 90 ? -9.308 -5.556 -1.960 1.00 96.31 90 PRO A O 1
ATOM 648 N N . GLU A 1 91 ? -10.585 -3.954 -1.067 1.00 98.06 91 GLU A N 1
ATOM 649 C CA . GLU A 1 91 ? -10.986 -3.427 -2.370 1.00 98.06 91 GLU A CA 1
ATOM 650 C C . GLU A 1 91 ? -9.835 -2.576 -2.922 1.00 98.06 91 GLU A C 1
ATOM 652 O O . GLU A 1 91 ? -9.319 -1.705 -2.220 1.00 98.06 91 GLU A O 1
ATOM 657 N N . VAL A 1 92 ? -9.422 -2.826 -4.166 1.00 98.12 92 VAL A N 1
ATOM 658 C CA . VAL A 1 92 ? -8.335 -2.093 -4.830 1.00 98.12 92 VAL A CA 1
ATOM 659 C C . VAL A 1 92 ? -8.854 -1.437 -6.106 1.00 98.12 92 VAL A C 1
ATOM 661 O O . VAL A 1 92 ? -9.648 -2.022 -6.842 1.00 98.12 92 VAL A O 1
ATOM 664 N N . SER A 1 93 ? -8.429 -0.200 -6.353 1.00 97.94 93 SER A N 1
ATOM 665 C CA . SER A 1 93 ? -8.793 0.583 -7.538 1.00 97.94 93 SER A CA 1
ATOM 666 C C . SER A 1 93 ? -7.673 1.547 -7.932 1.00 97.94 93 SER A C 1
ATOM 668 O O . SER A 1 93 ? -6.749 1.767 -7.150 1.00 97.94 93 SER A O 1
ATOM 670 N N . GLY A 1 94 ? -7.773 2.133 -9.125 1.00 96.44 94 GLY A N 1
ATOM 671 C CA . GLY A 1 94 ? -6.832 3.145 -9.615 1.00 96.44 94 GLY A CA 1
ATOM 672 C C . GLY A 1 94 ? -5.751 2.615 -10.554 1.00 96.44 94 GLY A C 1
ATOM 673 O O . GLY A 1 94 ? -5.148 3.420 -11.233 1.00 96.44 94 GLY A O 1
ATOM 674 N N . ILE A 1 95 ? -5.582 1.292 -10.664 1.00 97.31 95 ILE A N 1
ATOM 675 C CA . ILE A 1 95 ? -4.704 0.680 -11.672 1.00 97.31 95 ILE A CA 1
ATOM 676 C C . ILE A 1 95 ? -5.367 0.835 -13.052 1.00 97.31 95 ILE A C 1
ATOM 678 O O . ILE A 1 95 ? -6.370 0.163 -13.321 1.00 97.31 95 ILE A O 1
ATOM 682 N N . ASP A 1 96 ? -4.851 1.734 -13.892 1.00 95.31 96 ASP A N 1
ATOM 683 C CA . ASP A 1 96 ? -5.390 2.043 -15.226 1.00 95.31 96 ASP A CA 1
ATOM 684 C C . ASP A 1 96 ? -4.268 2.206 -16.265 1.00 95.31 96 ASP A C 1
ATOM 686 O O . ASP A 1 96 ? -3.370 3.027 -16.102 1.00 95.31 96 ASP A O 1
ATOM 690 N N . ASP A 1 97 ? -4.360 1.434 -17.352 1.00 96.50 97 ASP A N 1
ATOM 691 C CA . ASP A 1 97 ? -3.494 1.516 -18.538 1.00 96.50 97 ASP A CA 1
ATOM 692 C C . ASP A 1 97 ? -4.359 1.925 -19.736 1.00 96.50 97 ASP A C 1
ATOM 694 O O . ASP A 1 97 ? -4.843 1.107 -20.533 1.00 96.50 97 ASP A O 1
ATOM 698 N N . GLY A 1 98 ? -4.661 3.220 -19.802 1.00 96.44 98 GLY A N 1
ATOM 699 C CA . GLY A 1 98 ? -5.557 3.786 -20.796 1.00 96.44 98 GLY A CA 1
ATOM 700 C C . GLY A 1 98 ? -4.938 3.860 -22.191 1.00 96.44 98 GLY A C 1
ATOM 701 O O . GLY A 1 98 ? -5.679 3.886 -23.187 1.00 96.44 98 GLY A O 1
ATOM 702 N N . ASP A 1 99 ? -3.608 3.906 -22.291 1.00 96.06 99 ASP A N 1
ATOM 703 C CA . ASP A 1 99 ? -2.883 4.020 -23.557 1.00 96.06 99 ASP A CA 1
ATOM 704 C C . ASP A 1 99 ? -2.289 2.696 -24.082 1.00 96.06 99 ASP A C 1
ATOM 706 O O . ASP A 1 99 ? -1.987 2.594 -25.282 1.00 96.06 99 ASP A O 1
ATOM 710 N N . GLY A 1 100 ? -2.294 1.647 -23.258 1.00 97.19 100 GLY A N 1
ATOM 711 C CA . GLY A 1 100 ? -1.949 0.274 -23.606 1.00 97.19 100 GLY A CA 1
ATOM 712 C C . GLY A 1 100 ? -0.448 -0.004 -23.608 1.00 97.19 100 GLY A C 1
ATOM 713 O O . GLY A 1 100 ? -0.010 -0.884 -24.365 1.00 97.19 100 GLY A O 1
ATOM 714 N N . ASP A 1 101 ? 0.345 0.770 -22.870 1.00 96.44 101 ASP A N 1
ATOM 715 C CA . ASP A 1 101 ? 1.795 0.598 -22.776 1.00 96.44 101 ASP A CA 1
ATOM 716 C C . ASP A 1 101 ? 2.238 -0.344 -21.639 1.00 96.44 101 ASP A C 1
ATOM 718 O O . ASP A 1 101 ? 3.415 -0.722 -21.587 1.00 96.44 101 ASP A O 1
ATOM 722 N N . GLY A 1 102 ? 1.288 -0.810 -20.822 1.00 97.38 102 GLY A N 1
ATOM 723 C CA . GLY A 1 102 ? 1.506 -1.712 -19.693 1.00 97.38 102 GLY A CA 1
ATOM 724 C C . GLY A 1 102 ? 1.865 -1.006 -18.384 1.00 97.38 102 GLY A C 1
ATOM 725 O O . GLY A 1 102 ? 2.190 -1.688 -17.407 1.00 97.38 102 GLY A O 1
ATOM 726 N N . LEU A 1 103 ? 1.831 0.328 -18.340 1.00 97.50 103 LEU A N 1
ATOM 727 C CA . LEU A 1 103 ? 2.089 1.124 -17.147 1.00 97.50 103 LEU A CA 1
ATOM 728 C C . LEU A 1 103 ? 0.815 1.797 -16.636 1.00 97.50 103 LEU A C 1
ATOM 730 O O . LEU A 1 103 ? -0.077 2.168 -17.387 1.00 97.50 103 LEU A O 1
ATOM 734 N N . ASP A 1 104 ? 0.769 1.989 -15.324 1.00 97.69 104 ASP A N 1
ATOM 735 C CA . ASP A 1 104 ? -0.254 2.784 -14.668 1.00 97.69 104 ASP A CA 1
ATOM 736 C C . ASP A 1 104 ? -0.091 4.278 -15.004 1.00 97.69 104 ASP A C 1
ATOM 738 O O . ASP A 1 104 ? 0.962 4.893 -14.755 1.00 97.69 104 ASP A O 1
ATOM 742 N N . ASP A 1 105 ? -1.153 4.861 -15.558 1.00 96.75 105 ASP A N 1
ATOM 743 C CA . ASP A 1 105 ? -1.151 6.196 -16.159 1.00 96.75 105 ASP A CA 1
ATOM 744 C C . ASP A 1 105 ? -0.906 7.310 -15.127 1.00 96.75 105 ASP A C 1
ATOM 746 O O . ASP A 1 105 ? -0.147 8.262 -15.362 1.00 96.75 105 ASP A O 1
ATOM 750 N N . ASP A 1 106 ? -1.548 7.225 -13.960 1.00 96.44 106 ASP A N 1
ATOM 751 C CA . ASP A 1 106 ? -1.533 8.295 -12.959 1.00 96.44 106 ASP A CA 1
ATOM 752 C C . ASP A 1 106 ? -0.640 8.000 -11.741 1.00 96.44 106 ASP A C 1
ATOM 754 O O . ASP A 1 106 ? -0.240 8.930 -11.025 1.00 96.44 106 ASP A O 1
ATOM 758 N N . GLY A 1 107 ? -0.209 6.749 -11.571 1.00 97.44 107 GLY A N 1
ATOM 759 C CA . GLY A 1 107 ? 0.634 6.295 -10.474 1.00 97.44 107 GLY A CA 1
ATOM 760 C C . GLY A 1 107 ? -0.103 6.234 -9.143 1.00 97.44 107 GLY A C 1
ATOM 761 O O . GLY A 1 107 ? 0.539 6.472 -8.116 1.00 97.44 107 GLY A O 1
ATOM 762 N N . LYS A 1 108 ? -1.421 6.026 -9.120 1.00 98.12 108 LYS A N 1
ATOM 763 C CA . LYS A 1 108 ? -2.233 6.090 -7.900 1.00 98.12 108 LYS A CA 1
ATOM 764 C C . LYS A 1 108 ? -3.053 4.824 -7.715 1.00 98.12 108 LYS A C 1
ATOM 766 O O . LYS A 1 108 ? -4.036 4.582 -8.399 1.00 98.12 108 LYS A O 1
ATOM 771 N N . VAL A 1 109 ? -2.741 4.086 -6.654 1.00 98.50 109 VAL A N 1
ATOM 772 C CA . VAL A 1 109 ? -3.520 2.912 -6.250 1.00 98.50 109 VAL A CA 1
ATOM 773 C C . VAL A 1 109 ? -4.225 3.188 -4.933 1.00 98.50 109 VAL A C 1
ATOM 775 O O . VAL A 1 109 ? -3.588 3.477 -3.919 1.00 98.50 109 VAL A O 1
ATOM 778 N N . GLN A 1 110 ? -5.551 3.086 -4.933 1.00 98.62 110 GLN A N 1
ATOM 779 C CA . GLN A 1 110 ? -6.373 3.221 -3.738 1.00 98.62 110 GLN A CA 1
ATOM 780 C C . GLN A 1 110 ? -6.748 1.847 -3.189 1.00 98.62 110 GLN A C 1
ATOM 782 O O . GLN A 1 110 ? -7.294 1.013 -3.913 1.00 98.62 110 GLN A O 1
ATOM 787 N N . LEU A 1 111 ? -6.536 1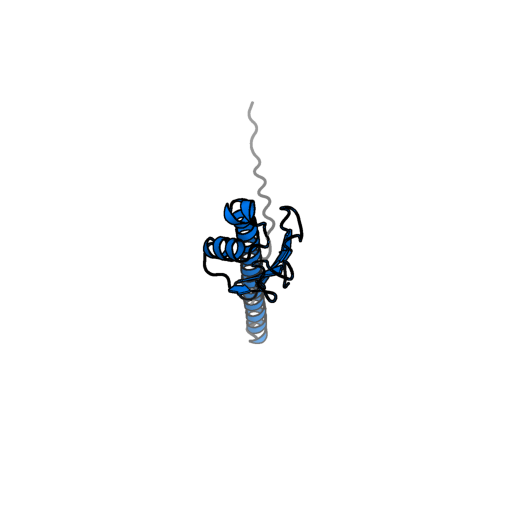.662 -1.886 1.00 98.56 111 LEU A N 1
ATOM 788 C CA . LEU A 1 111 ? -7.048 0.526 -1.126 1.00 98.56 111 LEU A CA 1
ATOM 789 C C . LEU A 1 111 ? -8.219 0.966 -0.247 1.00 98.56 111 LEU A C 1
ATOM 791 O O . LEU A 1 111 ? -8.201 2.065 0.317 1.00 98.56 111 LEU A O 1
ATOM 795 N N . THR A 1 112 ? -9.204 0.086 -0.086 1.00 98.12 112 THR A N 1
ATOM 796 C CA . THR A 1 112 ? -10.377 0.305 0.760 1.00 98.12 112 THR A CA 1
ATOM 797 C C . THR A 1 112 ? -10.670 -0.911 1.639 1.00 98.12 112 THR A C 1
ATOM 799 O O . THR A 1 112 ? -10.740 -2.045 1.168 1.00 98.12 112 THR A O 1
ATOM 802 N N . VAL A 1 113 ? -10.861 -0.664 2.938 1.00 96.44 113 VAL A N 1
ATOM 803 C CA . VAL A 1 113 ? -11.258 -1.663 3.945 1.00 96.44 113 VAL A CA 1
ATOM 804 C C . VAL A 1 113 ? -12.288 -1.024 4.863 1.00 96.44 113 VAL A C 1
ATOM 806 O O . VAL A 1 113 ? -12.040 0.053 5.387 1.00 96.44 113 VAL A O 1
ATOM 809 N N . GLY A 1 114 ? -13.460 -1.639 5.035 1.00 93.06 114 GLY A N 1
ATOM 810 C CA . GLY A 1 114 ? -14.487 -1.128 5.959 1.00 93.06 114 GLY A CA 1
ATOM 811 C C . GLY A 1 114 ? -15.037 0.273 5.634 1.00 93.06 114 GLY A C 1
ATOM 812 O O . GLY A 1 114 ? -15.773 0.841 6.431 1.00 93.06 114 GLY A O 1
ATOM 813 N N . GLY A 1 115 ? -14.728 0.832 4.457 1.00 93.75 115 GLY A N 1
ATOM 814 C CA . GLY A 1 115 ? -15.027 2.227 4.103 1.00 93.75 115 GLY A CA 1
ATOM 815 C C . GLY A 1 115 ? -13.924 3.225 4.477 1.00 93.75 115 GLY A C 1
ATOM 816 O O . GLY A 1 115 ? -14.076 4.417 4.230 1.00 93.75 115 GLY A O 1
ATOM 817 N N . SER A 1 116 ? -12.813 2.754 5.043 1.00 97.38 116 SER A N 1
ATOM 818 C CA . SER A 1 116 ? -11.566 3.504 5.180 1.00 97.38 116 SER A CA 1
ATOM 819 C C . SER A 1 116 ? -10.717 3.379 3.923 1.00 97.38 116 SER A C 1
ATOM 821 O O . SER A 1 116 ? -10.752 2.355 3.241 1.00 97.38 116 SER A O 1
ATOM 823 N N . HIS A 1 117 ? -9.922 4.409 3.640 1.00 98.25 117 HIS A N 1
ATOM 824 C CA . HIS A 1 117 ? -9.140 4.524 2.410 1.00 98.25 117 HIS A CA 1
ATOM 825 C C . HIS A 1 117 ? -7.664 4.791 2.710 1.00 98.25 117 HIS A C 1
ATOM 827 O O . HIS A 1 117 ? -7.336 5.521 3.649 1.00 98.25 117 HIS A O 1
ATOM 833 N N . ALA A 1 118 ? -6.782 4.246 1.878 1.00 98.62 118 ALA A N 1
ATOM 834 C CA . ALA A 1 118 ? -5.389 4.663 1.796 1.00 98.62 118 ALA A CA 1
ATOM 835 C C . ALA A 1 118 ? -4.970 4.789 0.332 1.00 98.62 118 ALA A C 1
ATOM 837 O O . ALA A 1 118 ? -5.366 3.978 -0.507 1.00 98.62 118 ALA A O 1
ATOM 838 N N . CYS A 1 119 ? -4.133 5.784 0.055 1.00 98.69 119 CYS A N 1
ATOM 839 C CA . CYS A 1 119 ? -3.591 6.043 -1.266 1.00 98.69 119 CYS A CA 1
ATOM 840 C C . CYS A 1 119 ? -2.110 5.669 -1.319 1.00 98.69 119 CYS A C 1
ATOM 842 O O . CYS A 1 119 ? -1.305 6.132 -0.503 1.00 98.69 119 CYS A O 1
ATOM 844 N N . VAL A 1 120 ? -1.753 4.850 -2.302 1.00 98.69 120 VAL A N 1
ATOM 845 C CA . VAL A 1 120 ? -0.379 4.500 -2.653 1.00 98.69 120 VAL A CA 1
ATOM 846 C C . VAL A 1 120 ? 0.005 5.289 -3.896 1.00 98.69 120 VAL A C 1
ATOM 848 O O . VAL A 1 120 ? -0.656 5.194 -4.924 1.00 98.69 120 VAL A O 1
ATOM 851 N N . THR A 1 121 ? 1.059 6.099 -3.794 1.00 98.56 121 THR A N 1
ATOM 852 C CA . THR A 1 121 ? 1.569 6.906 -4.909 1.00 98.56 121 THR A CA 1
ATOM 853 C C . THR A 1 121 ? 2.873 6.316 -5.433 1.00 98.56 121 THR A C 1
ATOM 855 O O . THR A 1 121 ? 3.837 6.135 -4.684 1.00 98.56 121 THR A O 1
ATOM 858 N N . LEU A 1 122 ? 2.890 6.039 -6.731 1.00 98.00 122 LEU A N 1
ATOM 859 C CA . LEU A 1 122 ? 3.983 5.449 -7.487 1.00 98.00 122 LEU A CA 1
ATOM 860 C C . LEU A 1 122 ? 4.674 6.550 -8.305 1.00 98.00 122 LEU A C 1
ATOM 862 O O . LEU A 1 122 ? 4.018 7.284 -9.058 1.00 98.00 122 LEU A O 1
ATOM 866 N N . PRO A 1 123 ? 5.999 6.697 -8.203 1.00 95.88 123 PRO A N 1
ATOM 867 C CA . PRO A 1 123 ? 6.715 7.725 -8.938 1.00 95.88 123 PRO A CA 1
ATOM 868 C C . PRO A 1 123 ? 6.764 7.388 -10.436 1.00 95.88 123 PRO A C 1
ATOM 870 O O . PRO A 1 123 ? 6.811 6.223 -10.814 1.00 95.88 123 PRO A O 1
ATOM 873 N N . GLU A 1 124 ? 6.813 8.405 -11.302 1.00 90.50 124 GLU A N 1
ATOM 874 C CA . GLU A 1 124 ? 7.065 8.208 -12.747 1.00 90.50 124 GLU A CA 1
ATOM 875 C C . GLU A 1 124 ? 8.456 7.602 -13.013 1.00 90.50 124 GLU A C 1
ATOM 877 O O . GLU A 1 124 ? 8.719 7.036 -14.070 1.00 90.50 124 GLU A O 1
ATOM 882 N N . SER A 1 125 ? 9.386 7.757 -12.065 1.00 86.44 125 SER A N 1
ATOM 883 C CA . SER A 1 125 ? 10.727 7.185 -12.147 1.00 86.44 125 SER A CA 1
ATOM 884 C C . SER A 1 125 ? 11.311 6.940 -10.758 1.00 86.44 125 SER A C 1
ATOM 886 O O . SER A 1 125 ? 11.134 7.760 -9.856 1.00 86.44 125 SER A O 1
ATOM 888 N N . GLY A 1 126 ? 12.072 5.856 -10.614 1.00 89.19 126 GLY A N 1
ATOM 889 C CA . GLY A 1 126 ? 12.634 5.422 -9.336 1.00 89.19 126 GLY A CA 1
ATOM 890 C C . GLY A 1 126 ? 11.720 4.449 -8.591 1.00 89.19 126 GLY A C 1
ATOM 891 O O . GLY A 1 126 ? 10.733 3.966 -9.132 1.00 89.19 126 GLY A O 1
ATOM 892 N N . GLU A 1 127 ? 12.082 4.151 -7.345 1.00 89.62 127 GLU A N 1
ATOM 893 C CA . GLU A 1 127 ? 11.508 3.039 -6.563 1.00 89.62 127 GLU A CA 1
ATOM 894 C C . GLU A 1 127 ? 10.810 3.528 -5.275 1.00 89.62 127 GLU A C 1
ATOM 896 O O . GLU A 1 127 ? 10.384 2.744 -4.420 1.00 89.62 127 GLU A O 1
ATOM 901 N N . GLU A 1 128 ? 10.739 4.847 -5.072 1.00 95.62 128 GLU A N 1
ATOM 902 C CA . GLU A 1 128 ? 10.168 5.435 -3.862 1.00 95.62 128 GLU A CA 1
ATOM 903 C C . GLU A 1 128 ? 8.646 5.506 -3.958 1.00 95.62 128 GLU A C 1
ATOM 905 O O . GLU A 1 128 ? 8.083 6.455 -4.482 1.00 95.62 128 GLU A O 1
ATOM 910 N N . ILE A 1 129 ? 7.997 4.472 -3.433 1.00 97.69 129 ILE A N 1
ATOM 911 C CA . ILE A 1 129 ? 6.543 4.403 -3.285 1.00 97.69 129 ILE A CA 1
ATOM 912 C C . ILE A 1 129 ? 6.132 5.097 -1.983 1.00 97.69 129 ILE A C 1
ATOM 914 O O . ILE A 1 129 ? 6.704 4.786 -0.928 1.00 97.69 129 ILE A O 1
ATOM 918 N N . ASP A 1 130 ? 5.128 5.967 -2.040 1.00 98.12 130 ASP A N 1
ATOM 919 C CA . ASP A 1 130 ? 4.560 6.692 -0.899 1.00 98.12 130 ASP A CA 1
ATOM 920 C C . ASP A 1 130 ? 3.195 6.137 -0.488 1.00 98.12 130 ASP A C 1
ATOM 922 O O . ASP A 1 130 ? 2.436 5.648 -1.319 1.00 98.12 130 ASP A O 1
ATOM 926 N N . VAL A 1 131 ? 2.876 6.229 0.807 1.00 98.31 131 VAL A N 1
ATOM 927 C CA . VAL A 1 131 ? 1.591 5.779 1.366 1.00 98.31 131 VAL A CA 1
ATOM 928 C C . VAL A 1 131 ? 1.001 6.873 2.245 1.00 98.31 131 VAL A C 1
ATOM 930 O O . VAL A 1 131 ? 1.590 7.241 3.272 1.00 98.31 131 VAL A O 1
ATOM 933 N N . THR A 1 132 ? -0.191 7.344 1.895 1.00 98.12 132 THR A N 1
ATOM 934 C CA . THR A 1 132 ? -0.954 8.352 2.640 1.00 98.12 132 THR A CA 1
ATOM 935 C C . THR A 1 132 ? -2.331 7.834 3.027 1.00 98.12 132 THR A C 1
ATOM 937 O O . THR A 1 132 ? -2.904 6.996 2.340 1.00 98.12 132 THR A O 1
ATOM 940 N N . ASP A 1 133 ? -2.870 8.357 4.123 1.00 96.75 133 ASP A N 1
ATOM 941 C CA . ASP A 1 133 ? -4.218 8.015 4.577 1.00 96.75 133 ASP A CA 1
ATOM 942 C C . ASP A 1 133 ? -5.252 8.823 3.775 1.00 96.75 133 ASP A C 1
ATOM 944 O O . ASP A 1 133 ? -5.011 9.994 3.461 1.00 96.75 133 ASP A O 1
ATOM 948 N N . GLY A 1 134 ? -6.402 8.219 3.472 1.00 96.12 134 GLY A N 1
ATOM 949 C CA . GLY A 1 134 ? -7.457 8.814 2.649 1.00 96.12 134 GLY A CA 1
ATOM 950 C C . GLY A 1 134 ? -7.456 8.345 1.191 1.00 96.12 134 GLY A C 1
ATOM 951 O O . GLY A 1 134 ? -6.683 7.476 0.795 1.00 96.12 134 GLY A O 1
ATOM 952 N N . GLU A 1 135 ? -8.378 8.907 0.411 1.00 97.69 135 GLU A N 1
ATOM 953 C CA . GLU A 1 135 ? -8.582 8.590 -1.009 1.00 97.69 135 GLU A CA 1
ATOM 954 C C . GLU A 1 135 ? -7.432 9.094 -1.902 1.00 97.69 135 GLU A C 1
ATOM 956 O O . GLU A 1 135 ? -6.724 10.048 -1.550 1.00 97.69 135 GLU A O 1
ATOM 961 N N . CYS A 1 136 ? -7.275 8.457 -3.067 1.00 94.81 136 CYS A N 1
ATOM 962 C CA . CYS A 1 136 ? -6.474 8.972 -4.178 1.00 94.81 136 CYS A CA 1
ATOM 963 C C . CYS A 1 136 ? -7.272 9.981 -5.026 1.00 94.81 136 CYS A C 1
ATOM 965 O O . CYS A 1 136 ? -6.571 10.842 -5.613 1.00 94.81 136 CYS A O 1
#

Foldseek 3Di:
DDDDDDDDDPDDDPPPDPPDDDDDVVVVVVVVVVVVVVVVVVVQVVQQVVQLVQLVQLLVQLLVFPCCVVPNSFQLVSSVVSQVVGPDHWDKDQQDDPPPPRGRDQQWMWTGGPNWIKIWGGDPDDSDIDIGTDDD

Sequence (136 aa):
MLRRTTLAVLTLLALVVPLAAGCSSDTTDSAKETVESAKDDAAQAADDAEVRAQAEALRASMKANDTADEEGVRSVDALDQAVEDLPGDPEVSGIDDGDGDGLDDDGKVQLTVGGSHACVTLPESGEEIDVTDGEC